Protein AF-A0A4Q1SUG8-F1 (afdb_monomer)

Solvent-accessible surface area (backbone atoms only — not comparable to full-atom values): 3260 Å² total; per-residue (Å²): 114,72,69,56,56,54,50,51,53,51,47,52,57,47,50,53,50,42,52,58,43,26,76,73,61,36,74,85,29,70,68,38,46,51,49,46,54,56,45,50,53,49,50,51,52,53,54,51,51,51,55,51,57,57,60,77,74,106

Mean predicted aligned error: 3.76 Å

Nearest PDB structures (foldseek):
  2c0s-assembly1_A  TM=8.118E-01  e=2.907E-01  Bacillus anthracis str. Ames
  5nfd-assembly2_B  TM=9.284E-01  e=1.092E+00  Homo sapiens
  5j2l-assembly1_B  TM=8.814E-01  e=1.332E+00  synthetic construct
  3csx-assembly2_B  TM=8.504E-01  e=5.349E+00  unclassified

Structure (mmCIF, N/CA/C/O backbone):
data_AF-A0A4Q1SUG8-F1
#
_entry.id   AF-A0A4Q1SUG8-F1
#
loop_
_atom_site.group_PDB
_atom_site.id
_atom_site.type_symbol
_atom_site.label_atom_id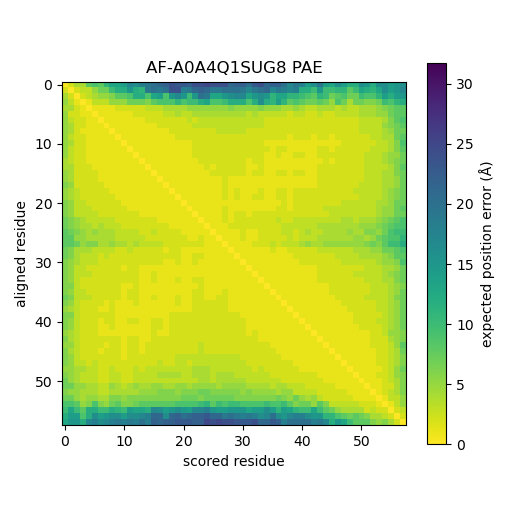
_atom_site.label_alt_id
_atom_site.label_comp_id
_atom_site.label_asym_id
_atom_site.label_entity_id
_atom_site.label_seq_id
_atom_site.pdbx_PDB_ins_code
_atom_site.Cartn_x
_atom_site.Cartn_y
_atom_site.Cartn_z
_atom_site.occupancy
_atom_site.B_iso_or_equiv
_atom_site.auth_seq_id
_atom_site.auth_comp_id
_atom_site.auth_asym_id
_atom_site.auth_atom_id
_atom_site.pdbx_PDB_model_num
ATOM 1 N N . MET A 1 1 ? 11.497 6.534 -17.984 1.00 57.50 1 MET A N 1
ATOM 2 C CA . MET A 1 1 ? 12.399 6.713 -16.819 1.00 57.50 1 MET A CA 1
ATOM 3 C C . MET A 1 1 ? 11.858 7.749 -15.821 1.00 57.50 1 MET A C 1
ATOM 5 O O . MET A 1 1 ? 11.612 7.366 -14.687 1.00 57.50 1 MET A O 1
ATOM 9 N N . LEU A 1 2 ? 11.564 9.002 -16.222 1.00 61.81 2 LEU A N 1
ATOM 10 C CA . LEU A 1 2 ? 10.929 10.018 -15.343 1.00 61.81 2 LEU A CA 1
ATOM 11 C C . LEU A 1 2 ? 9.570 9.580 -14.754 1.00 61.81 2 LEU A C 1
ATOM 13 O O . LEU A 1 2 ? 9.266 9.874 -13.601 1.00 61.81 2 LEU A O 1
ATOM 17 N N . SER A 1 3 ? 8.785 8.817 -15.517 1.00 74.75 3 SER A N 1
ATOM 18 C CA . SER A 1 3 ? 7.495 8.248 -15.097 1.00 74.75 3 SER A CA 1
ATOM 19 C C . SER A 1 3 ? 7.577 7.383 -13.834 1.00 74.75 3 SER A C 1
ATOM 21 O O . SER A 1 3 ? 6.656 7.388 -13.022 1.00 74.75 3 SER A O 1
ATOM 23 N N . ASN A 1 4 ? 8.683 6.662 -13.640 1.00 81.31 4 ASN A N 1
ATOM 24 C CA . ASN A 1 4 ? 8.823 5.699 -12.545 1.00 81.31 4 ASN A CA 1
ATOM 25 C C . ASN A 1 4 ? 9.138 6.402 -11.230 1.00 81.31 4 ASN A C 1
ATOM 27 O O . ASN A 1 4 ? 8.628 6.006 -10.188 1.00 81.31 4 ASN A O 1
ATOM 31 N N . ILE A 1 5 ? 9.921 7.483 -11.300 1.00 88.25 5 ILE A N 1
ATOM 32 C CA . ILE A 1 5 ? 10.229 8.335 -10.148 1.00 88.25 5 ILE A CA 1
ATOM 33 C C . ILE A 1 5 ? 8.940 8.981 -9.629 1.00 88.25 5 ILE A C 1
ATOM 35 O O . ILE A 1 5 ? 8.674 8.955 -8.431 1.00 88.25 5 ILE A O 1
ATOM 39 N N . LEU A 1 6 ? 8.096 9.504 -10.527 1.00 90.75 6 LEU A N 1
ATOM 40 C CA . LEU A 1 6 ? 6.804 10.083 -10.146 1.00 90.75 6 LEU A CA 1
ATOM 41 C C . LEU A 1 6 ? 5.876 9.052 -9.494 1.00 90.75 6 LEU A C 1
ATOM 43 O O . LEU A 1 6 ? 5.232 9.357 -8.490 1.00 90.75 6 LEU A O 1
ATOM 47 N N . LEU A 1 7 ? 5.836 7.827 -10.025 1.00 92.81 7 LEU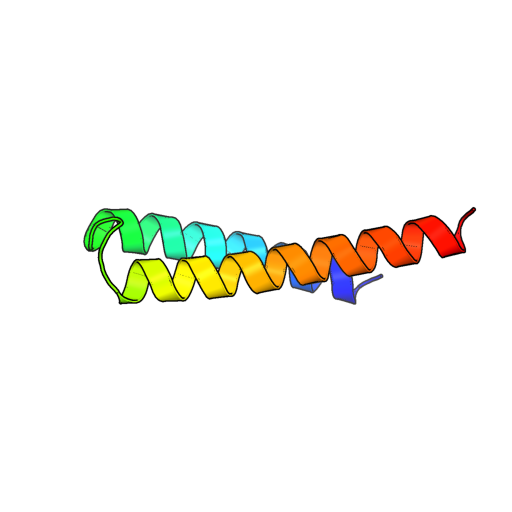 A N 1
ATOM 48 C CA . LEU A 1 7 ? 5.044 6.742 -9.447 1.00 92.81 7 LEU A CA 1
ATOM 49 C C . LEU A 1 7 ? 5.556 6.336 -8.058 1.00 92.81 7 LEU A C 1
ATOM 51 O O . LEU A 1 7 ? 4.755 6.143 -7.148 1.00 92.81 7 LEU A O 1
ATOM 55 N N . GLN A 1 8 ? 6.874 6.274 -7.865 1.00 95.06 8 GLN A N 1
ATOM 56 C CA . GLN A 1 8 ? 7.475 5.996 -6.562 1.00 95.06 8 GLN A CA 1
ATOM 57 C C . GLN A 1 8 ? 7.143 7.088 -5.533 1.00 95.06 8 GLN A C 1
ATOM 59 O O . GLN A 1 8 ? 6.753 6.774 -4.411 1.00 95.06 8 GLN A O 1
ATOM 64 N N . ILE A 1 9 ? 7.211 8.367 -5.918 1.00 96.06 9 ILE A N 1
ATOM 65 C CA . ILE A 1 9 ? 6.809 9.486 -5.047 1.00 96.06 9 ILE A CA 1
ATOM 66 C C . ILE A 1 9 ? 5.329 9.372 -4.658 1.00 96.06 9 ILE A C 1
ATOM 68 O O . ILE A 1 9 ? 4.967 9.625 -3.508 1.00 96.06 9 ILE A O 1
ATOM 72 N N . LEU A 1 10 ? 4.465 8.995 -5.603 1.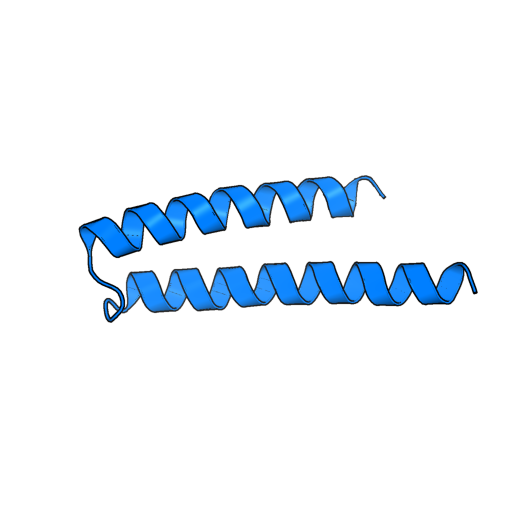00 96.25 10 LEU A N 1
ATOM 73 C CA . LEU A 1 10 ? 3.041 8.811 -5.337 1.00 96.25 10 LEU A CA 1
ATOM 74 C C . LEU A 1 10 ? 2.789 7.660 -4.353 1.00 96.25 10 LEU A C 1
ATOM 76 O O . LEU A 1 10 ? 1.968 7.813 -3.449 1.00 96.25 10 LEU A O 1
ATOM 80 N N . ILE A 1 11 ? 3.510 6.544 -4.500 1.00 98.19 11 ILE A N 1
ATOM 81 C CA . ILE A 1 11 ? 3.457 5.403 -3.574 1.00 98.19 11 ILE A CA 1
ATOM 82 C C . ILE A 1 11 ? 3.819 5.851 -2.158 1.00 98.19 11 ILE A C 1
ATOM 84 O O . ILE A 1 11 ? 3.065 5.569 -1.230 1.00 98.19 11 ILE A O 1
ATOM 88 N N . GLU A 1 12 ? 4.916 6.591 -1.984 1.00 98.25 12 GLU A N 1
ATOM 89 C CA . GLU A 1 12 ? 5.354 7.009 -0.648 1.00 98.25 12 GLU A CA 1
ATOM 90 C C . GLU A 1 12 ? 4.383 8.000 0.004 1.00 98.25 12 GLU A C 1
ATOM 92 O O . GLU A 1 12 ? 3.969 7.792 1.144 1.00 98.25 12 GLU A O 1
ATOM 97 N N . LYS A 1 13 ? 3.880 8.992 -0.742 1.00 98.06 13 LYS A N 1
ATOM 98 C CA . LYS A 1 13 ? 2.829 9.894 -0.233 1.00 98.06 13 LYS A CA 1
ATOM 99 C C . LYS A 1 13 ? 1.575 9.137 0.202 1.00 98.06 13 LYS A C 1
ATOM 101 O O . LYS A 1 13 ? 0.942 9.473 1.203 1.00 98.06 13 LYS A O 1
ATOM 106 N N . LYS A 1 14 ? 1.187 8.116 -0.563 1.00 98.19 14 LYS A N 1
ATOM 107 C CA . LYS A 1 14 ? -0.021 7.336 -0.286 1.00 98.19 14 LYS A CA 1
ATOM 108 C C . LYS A 1 14 ? 0.179 6.351 0.869 1.00 98.19 14 LYS A C 1
ATOM 110 O O . LYS A 1 14 ? -0.764 6.125 1.624 1.00 98.19 14 LYS A O 1
ATOM 115 N N . ARG A 1 15 ? 1.403 5.849 1.068 1.00 98.50 15 ARG A N 1
ATOM 116 C CA . ARG A 1 15 ? 1.819 5.084 2.253 1.00 98.50 15 ARG A CA 1
ATOM 117 C C . AR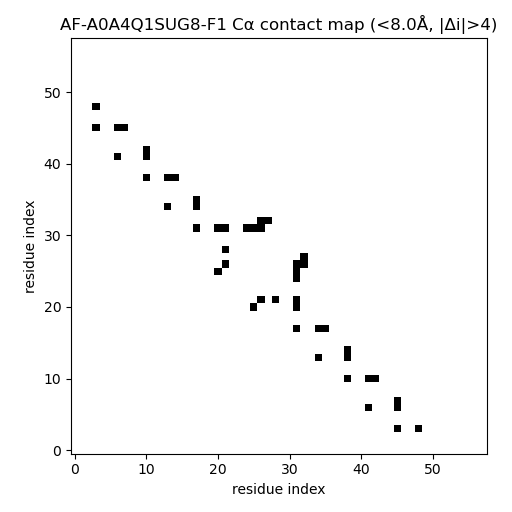G A 1 15 ? 1.727 5.929 3.521 1.00 98.50 15 ARG A C 1
ATOM 119 O O . ARG A 1 15 ? 1.116 5.489 4.493 1.00 98.50 15 ARG A O 1
ATOM 126 N N . GLU A 1 16 ? 2.276 7.141 3.501 1.00 98.50 16 GLU A N 1
ATOM 127 C CA . GLU A 1 16 ? 2.184 8.082 4.625 1.00 98.50 16 GLU A CA 1
ATOM 128 C C . GLU A 1 16 ? 0.724 8.392 4.967 1.00 98.50 16 GLU A C 1
ATOM 130 O O . GLU A 1 16 ? 0.313 8.287 6.124 1.00 98.50 16 GLU A O 1
ATOM 135 N N . TYR A 1 17 ? -0.090 8.689 3.951 1.00 98.25 17 TYR A N 1
ATOM 136 C CA . TYR A 1 17 ? -1.516 8.934 4.140 1.00 98.25 17 TYR A CA 1
ATOM 137 C C . TYR A 1 17 ? -2.247 7.727 4.746 1.00 98.25 17 TYR A C 1
ATOM 139 O O . TYR A 1 17 ? -3.011 7.897 5.696 1.00 98.25 17 TYR A O 1
ATOM 147 N N . LEU A 1 18 ? -1.986 6.510 4.255 1.00 98.44 18 LEU A N 1
ATOM 148 C CA . LEU A 1 18 ? -2.565 5.283 4.806 1.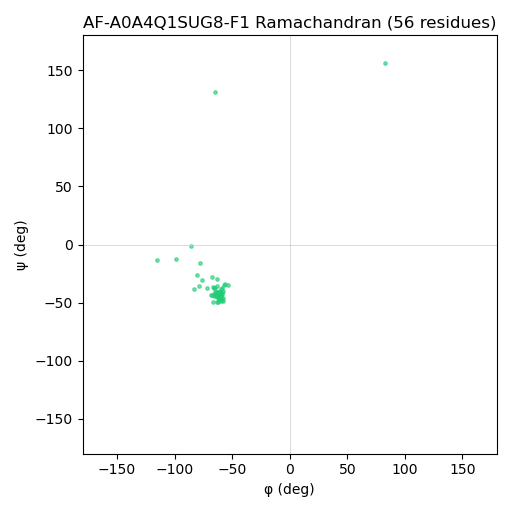00 98.44 18 LEU A CA 1
ATOM 149 C C . LEU A 1 18 ? -2.189 5.094 6.279 1.00 98.44 18 LEU A C 1
ATOM 151 O O . LEU A 1 18 ? -3.053 4.765 7.088 1.00 98.44 18 LEU A O 1
ATOM 155 N N . HIS A 1 19 ? -0.925 5.330 6.638 1.00 98.44 19 HIS A N 1
ATOM 156 C CA . HIS A 1 19 ? -0.458 5.231 8.021 1.00 98.44 19 HIS A CA 1
ATOM 157 C C . HIS A 1 19 ? -1.190 6.222 8.931 1.00 98.44 19 HIS A C 1
ATOM 159 O O . HIS A 1 19 ? -1.678 5.841 9.996 1.00 98.44 19 HIS A O 1
ATOM 165 N N . GLU A 1 20 ? -1.312 7.481 8.514 1.00 98.50 20 GLU A N 1
ATOM 166 C CA . GLU A 1 20 ? -2.027 8.497 9.289 1.00 98.50 20 GLU A CA 1
ATOM 167 C C . GLU A 1 20 ? -3.528 8.210 9.386 1.00 98.50 20 GLU A C 1
ATOM 169 O O . GLU A 1 20 ? -4.142 8.417 10.436 1.00 98.50 20 GLU A O 1
ATOM 174 N N . LEU A 1 21 ? -4.130 7.682 8.321 1.00 98.25 21 LEU A N 1
ATOM 175 C CA . LEU A 1 21 ? -5.534 7.294 8.315 1.00 98.25 21 LEU A CA 1
ATOM 176 C C . LEU A 1 21 ? -5.789 6.088 9.230 1.00 98.25 21 LEU A C 1
ATOM 178 O O . LEU A 1 21 ? -6.731 6.112 10.022 1.00 98.25 21 LEU A O 1
ATOM 182 N N . ALA A 1 22 ? -4.920 5.077 9.186 1.00 98.31 22 ALA A N 1
ATOM 183 C CA . ALA A 1 22 ? -4.982 3.890 10.035 1.00 98.31 22 ALA A CA 1
ATOM 184 C C . ALA A 1 22 ? -4.829 4.234 11.521 1.00 98.31 22 ALA A C 1
ATOM 186 O O . ALA A 1 22 ? -5.586 3.717 12.343 1.00 98.31 22 ALA A O 1
ATOM 187 N N . LYS A 1 23 ? -3.917 5.154 11.868 1.00 98.25 23 LYS A N 1
ATOM 188 C CA . LYS A 1 23 ? -3.778 5.670 13.242 1.00 98.25 23 LYS A CA 1
ATOM 189 C C . LYS A 1 23 ? -5.068 6.321 13.746 1.00 98.25 23 LYS A C 1
ATOM 191 O O . LYS A 1 23 ? -5.397 6.185 14.919 1.00 98.25 23 LYS A O 1
ATOM 196 N N . LYS A 1 24 ? -5.789 7.032 12.873 1.00 98.06 24 LYS A N 1
ATOM 197 C CA . LYS A 1 24 ? -7.008 7.777 13.232 1.00 98.06 24 LYS A CA 1
ATOM 198 C C . LYS A 1 24 ? -8.265 6.913 13.263 1.00 98.06 24 LYS A C 1
ATOM 200 O O . LYS A 1 24 ? -9.134 7.149 14.094 1.00 98.06 24 LYS A O 1
ATOM 205 N N . LYS A 1 25 ? -8.394 5.970 12.328 1.00 98.00 25 LYS A N 1
ATOM 206 C CA . LYS A 1 25 ? -9.654 5.255 12.061 1.00 98.00 25 LYS A CA 1
ATOM 207 C C . LYS A 1 25 ? -9.602 3.758 12.371 1.00 98.00 25 LYS A C 1
ATOM 209 O O . LYS A 1 25 ? -10.654 3.130 12.443 1.00 98.00 25 LYS A O 1
ATOM 214 N N . GLY A 1 26 ? -8.411 3.200 12.581 1.00 97.62 26 GLY A N 1
ATOM 215 C CA . GLY A 1 26 ? -8.192 1.766 12.752 1.00 97.62 26 GLY A CA 1
ATOM 216 C C . GLY A 1 26 ? -8.100 1.010 11.422 1.00 97.62 26 GLY A C 1
ATOM 217 O O . GLY A 1 26 ? -8.622 1.442 10.397 1.00 97.62 26 GLY A O 1
ATOM 218 N N . LEU A 1 27 ? -7.429 -0.144 11.443 1.00 96.06 27 LEU A N 1
ATOM 219 C CA . LEU A 1 27 ? -7.104 -0.924 10.239 1.00 96.06 27 LEU A CA 1
ATOM 220 C C . LEU A 1 27 ? -8.324 -1.530 9.535 1.00 96.06 27 LEU A C 1
ATOM 222 O O . LEU A 1 27 ? -8.292 -1.741 8.329 1.00 96.06 27 LEU A O 1
ATOM 226 N N . SER A 1 28 ? -9.396 -1.807 10.276 1.00 96.00 28 SER A N 1
ATOM 227 C CA . SER A 1 28 ? -10.638 -2.370 9.736 1.00 96.00 28 SER A CA 1
ATOM 228 C C . SER A 1 28 ? -11.598 -1.315 9.187 1.00 96.00 28 SER A C 1
ATOM 230 O O . SER A 1 28 ? -12.673 -1.664 8.701 1.00 96.00 28 SER A O 1
ATOM 232 N N . ASN A 1 29 ? -11.250 -0.026 9.266 1.00 98.44 29 ASN A N 1
ATOM 233 C CA . ASN A 1 29 ? -12.099 1.023 8.727 1.00 98.44 29 ASN A CA 1
ATOM 234 C C . ASN A 1 29 ? -12.199 0.889 7.193 1.00 98.44 29 ASN A C 1
ATOM 236 O O . ASN A 1 29 ? -11.158 0.792 6.540 1.00 98.44 29 ASN A O 1
ATOM 240 N N . PRO A 1 30 ? -13.407 0.933 6.595 1.00 98.31 30 PRO A N 1
ATOM 241 C CA . PRO A 1 30 ? -13.580 0.772 5.149 1.00 98.31 30 PRO A CA 1
ATOM 242 C C . PRO A 1 30 ? -12.734 1.731 4.304 1.00 98.31 30 PRO A C 1
ATOM 244 O O . PRO A 1 30 ? -12.223 1.346 3.258 1.00 98.31 30 PRO A O 1
ATOM 247 N N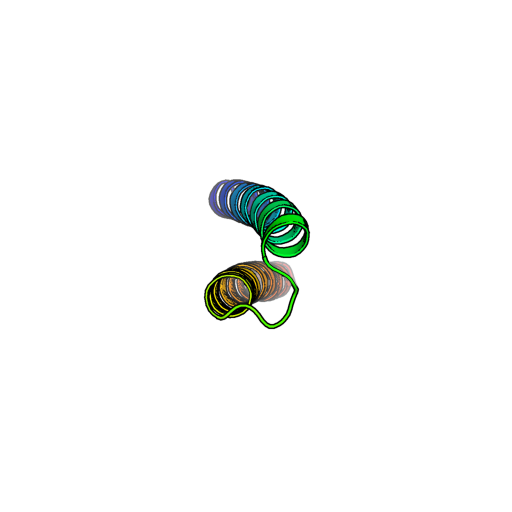 . GLU A 1 31 ? -12.528 2.958 4.779 1.00 97.88 31 GLU A N 1
ATOM 248 C CA . GLU A 1 31 ? -11.715 3.962 4.090 1.00 97.88 31 GLU A CA 1
ATOM 249 C C . GLU A 1 31 ? -10.220 3.622 4.145 1.00 97.88 31 GLU A C 1
ATOM 251 O O . GLU A 1 31 ? -9.505 3.789 3.163 1.00 97.88 31 GLU A O 1
ATOM 256 N N . VAL A 1 32 ? -9.745 3.075 5.270 1.00 98.44 32 VAL A N 1
ATOM 257 C CA . VAL A 1 32 ? -8.363 2.582 5.404 1.00 98.44 32 VAL A CA 1
ATOM 258 C C . VAL A 1 32 ? -8.132 1.398 4.467 1.00 98.44 32 VAL A C 1
ATOM 260 O O . VAL A 1 32 ? -7.121 1.359 3.766 1.00 98.44 32 VAL A O 1
ATOM 263 N N . LEU A 1 33 ? -9.093 0.473 4.394 1.00 98.31 33 LEU A N 1
ATOM 264 C CA . LEU A 1 33 ? -9.036 -0.671 3.482 1.00 98.31 33 LEU A CA 1
ATOM 265 C C . LEU A 1 33 ? -9.011 -0.228 2.016 1.00 98.31 33 LEU A C 1
ATOM 267 O O . LEU A 1 33 ? -8.178 -0.711 1.250 1.00 98.31 33 LEU A O 1
ATOM 271 N N . GLN A 1 34 ? -9.864 0.724 1.635 1.00 98.38 34 GLN A N 1
ATOM 272 C CA . GLN A 1 34 ? -9.878 1.277 0.282 1.00 98.38 34 GLN A CA 1
ATOM 273 C C . GLN A 1 34 ? -8.526 1.910 -0.078 1.00 98.38 34 GLN A C 1
ATOM 275 O O . GLN A 1 34 ? -7.944 1.607 -1.121 1.00 98.38 34 GLN A O 1
ATOM 280 N N . VAL A 1 35 ? -7.986 2.759 0.800 1.00 98.25 35 VAL A N 1
ATOM 281 C CA . VAL A 1 35 ? -6.701 3.428 0.557 1.00 98.25 35 VAL A CA 1
ATOM 282 C C . VAL A 1 35 ? -5.558 2.413 0.452 1.00 98.25 35 VAL A C 1
ATOM 284 O O . VAL A 1 35 ? -4.666 2.618 -0.377 1.00 98.25 35 VAL A O 1
ATOM 287 N N . SER A 1 36 ? -5.601 1.325 1.232 1.00 98.38 36 SER A N 1
ATOM 288 C CA . SER A 1 36 ? -4.651 0.208 1.147 1.00 98.38 36 SER A CA 1
ATOM 289 C C . SER A 1 36 ? -4.710 -0.490 -0.209 1.00 98.38 36 SER A C 1
ATOM 291 O O . SER A 1 36 ? -3.679 -0.635 -0.856 1.00 98.38 36 SER A O 1
ATOM 293 N N . GLN A 1 37 ? -5.903 -0.849 -0.685 1.00 98.31 37 GLN A N 1
ATOM 294 C CA . GLN A 1 37 ? -6.077 -1.517 -1.982 1.00 98.31 37 GLN A CA 1
ATOM 295 C C . GLN A 1 37 ? -5.585 -0.649 -3.145 1.00 98.31 37 GLN A C 1
ATOM 297 O O . GLN A 1 37 ? -4.931 -1.122 -4.075 1.00 98.31 37 GLN A O 1
ATOM 302 N N . GLU A 1 38 ? -5.865 0.649 -3.086 1.00 97.81 38 GLU A N 1
ATOM 303 C CA . GLU A 1 38 ? -5.368 1.596 -4.077 1.00 97.81 38 GLU A CA 1
ATOM 304 C C . GLU A 1 38 ? -3.832 1.732 -4.023 1.00 97.81 38 GLU A C 1
ATOM 306 O O . GLU A 1 38 ? -3.195 1.871 -5.067 1.00 97.81 38 GLU A O 1
ATOM 311 N N . LEU A 1 39 ? -3.221 1.696 -2.830 1.00 98.31 39 LEU A N 1
ATOM 312 C CA . LEU A 1 39 ? -1.760 1.688 -2.677 1.00 98.31 39 LEU A CA 1
ATOM 313 C C . LEU A 1 39 ? -1.143 0.413 -3.274 1.00 98.31 39 LEU A C 1
ATOM 315 O O . LEU A 1 39 ? -0.160 0.508 -4.011 1.00 98.31 39 LEU A O 1
ATOM 319 N N . ASP A 1 40 ? -1.74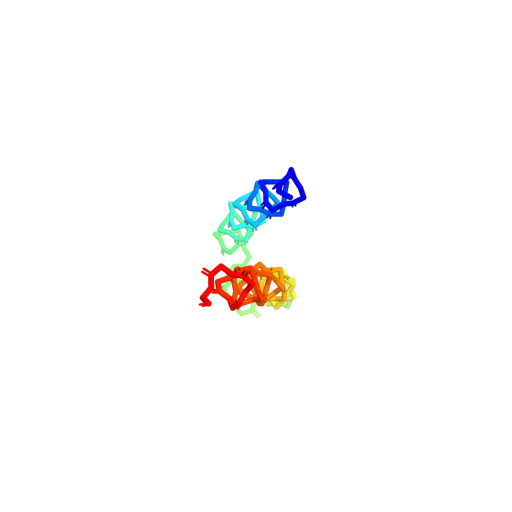9 -0.748 -3.028 1.00 98.38 40 ASP A N 1
ATOM 320 C CA . ASP A 1 40 ? -1.313 -2.028 -3.597 1.00 98.38 40 ASP A CA 1
ATOM 321 C C . ASP A 1 40 ? -1.332 -1.994 -5.132 1.00 98.38 40 ASP A C 1
ATOM 323 O O . ASP A 1 40 ? -0.377 -2.426 -5.782 1.00 98.38 40 ASP A O 1
ATOM 327 N N . GLY A 1 41 ? -2.367 -1.392 -5.727 1.00 97.38 41 GLY A N 1
ATOM 328 C CA . GLY A 1 41 ? -2.450 -1.189 -7.175 1.00 97.38 41 GLY A CA 1
ATOM 329 C C . GLY A 1 41 ? -1.303 -0.338 -7.737 1.00 97.38 41 GLY A C 1
ATOM 330 O O . GLY A 1 41 ? -0.738 -0.663 -8.786 1.00 97.38 41 GLY A O 1
ATOM 331 N N . LEU A 1 42 ? -0.907 0.731 -7.037 1.00 96.69 42 LEU A N 1
ATOM 332 C CA . LEU A 1 42 ? 0.236 1.559 -7.441 1.00 96.69 42 LEU A CA 1
ATOM 333 C C . LEU A 1 42 ? 1.556 0.786 -7.358 1.00 96.69 42 LEU A C 1
ATOM 335 O O . LEU A 1 42 ? 2.356 0.842 -8.295 1.00 96.69 42 LEU A O 1
ATOM 339 N N . ILE A 1 43 ? 1.766 0.042 -6.268 1.00 97.44 43 ILE A N 1
ATOM 340 C CA . ILE A 1 43 ? 2.961 -0.789 -6.066 1.00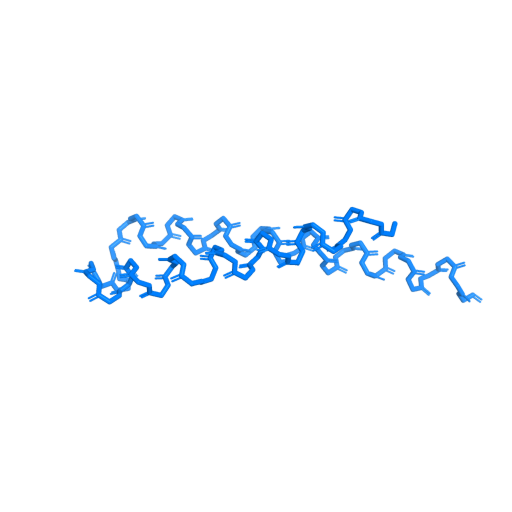 97.44 43 ILE A CA 1
ATOM 341 C C . ILE A 1 43 ? 3.059 -1.850 -7.162 1.00 97.44 43 ILE A C 1
ATOM 343 O O . ILE A 1 43 ? 4.120 -2.006 -7.771 1.00 97.44 43 ILE A 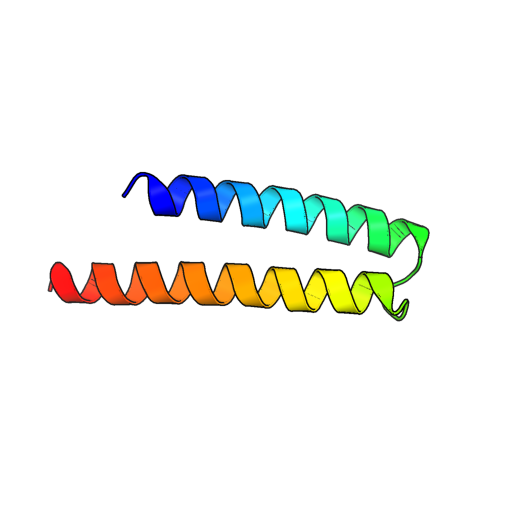O 1
ATOM 347 N N . TYR A 1 44 ? 1.954 -2.528 -7.469 1.00 97.00 44 TYR A N 1
ATOM 348 C CA . TYR A 1 44 ? 1.895 -3.523 -8.535 1.00 97.00 44 TYR A CA 1
ATOM 349 C C . TYR A 1 44 ? 2.294 -2.932 -9.893 1.00 97.00 44 TYR A C 1
ATOM 351 O O . TYR A 1 44 ? 3.121 -3.499 -10.610 1.00 97.00 44 TYR A O 1
ATOM 359 N N . ASN A 1 45 ? 1.761 -1.758 -10.240 1.00 94.00 45 ASN A N 1
ATOM 360 C CA . ASN A 1 45 ? 2.113 -1.082 -11.488 1.00 94.00 45 ASN A CA 1
ATOM 361 C C . ASN A 1 45 ? 3.597 -0.697 -11.538 1.00 94.00 45 ASN A C 1
ATOM 363 O O . ASN A 1 45 ? 4.246 -0.895 -12.565 1.00 94.00 45 ASN A O 1
ATOM 367 N N . TYR A 1 46 ? 4.155 -0.210 -10.429 1.00 94.62 46 TYR A N 1
ATOM 368 C CA . TYR A 1 46 ? 5.576 0.113 -10.337 1.00 94.62 46 TYR A CA 1
ATOM 369 C C . TYR A 1 46 ? 6.452 -1.126 -10.549 1.00 94.62 46 TYR A C 1
ATOM 371 O O . TYR A 1 46 ? 7.355 -1.114 -11.387 1.00 94.62 46 TYR A O 1
ATOM 379 N N . GLN A 1 47 ? 6.132 -2.225 -9.865 1.00 93.75 47 GLN A N 1
ATOM 380 C CA . GLN A 1 47 ? 6.833 -3.501 -10.011 1.00 93.75 47 GLN A CA 1
ATOM 381 C C . GLN A 1 47 ? 6.753 -4.042 -11.442 1.00 93.75 47 GLN A C 1
ATOM 383 O O . GLN A 1 47 ? 7.760 -4.504 -11.980 1.00 93.75 47 GLN A O 1
ATOM 388 N N . ARG A 1 48 ? 5.588 -3.942 -12.093 1.00 93.69 48 ARG A N 1
ATOM 389 C CA . ARG A 1 48 ? 5.431 -4.332 -13.500 1.00 93.69 48 ARG A CA 1
ATOM 390 C C . ARG A 1 48 ? 6.333 -3.533 -14.427 1.00 93.69 48 ARG A C 1
ATOM 392 O O . ARG A 1 48 ? 6.952 -4.126 -15.305 1.00 93.69 48 ARG A O 1
ATOM 399 N N . ILE A 1 49 ? 6.418 -2.216 -14.243 1.00 91.25 49 ILE A N 1
ATOM 400 C CA . ILE A 1 49 ? 7.279 -1.375 -15.078 1.00 91.25 49 ILE A CA 1
ATOM 401 C C . ILE A 1 49 ? 8.749 -1.761 -14.890 1.00 91.25 49 ILE A C 1
ATOM 403 O O . ILE A 1 49 ? 9.461 -1.927 -15.878 1.00 91.25 49 ILE A O 1
ATOM 407 N N . LEU A 1 50 ? 9.192 -1.968 -13.645 1.00 90.50 50 LEU A N 1
ATOM 408 C CA . LEU A 1 50 ? 10.553 -2.433 -13.368 1.00 90.50 50 LEU A CA 1
ATOM 409 C C . LEU A 1 50 ? 10.843 -3.785 -14.031 1.00 90.50 50 LEU A C 1
ATOM 411 O O . LEU A 1 50 ? 11.904 -3.958 -14.626 1.00 90.50 50 LEU A O 1
ATOM 415 N N . ALA A 1 51 ? 9.893 -4.721 -13.976 1.00 92.06 51 ALA A N 1
ATOM 416 C CA . ALA A 1 51 ? 10.038 -6.033 -14.595 1.00 92.06 51 ALA A CA 1
ATOM 417 C C . ALA A 1 51 ? 10.135 -5.962 -16.129 1.00 92.06 51 ALA A C 1
ATOM 419 O O . ALA A 1 51 ? 10.893 -6.727 -16.719 1.00 92.06 51 ALA A O 1
ATOM 420 N N . VAL A 1 52 ? 9.391 -5.058 -16.779 1.00 90.62 52 VAL A N 1
ATOM 421 C CA . VAL A 1 52 ? 9.499 -4.827 -18.230 1.00 90.62 52 VAL A CA 1
ATOM 422 C C . VAL A 1 52 ? 10.861 -4.231 -18.574 1.00 90.62 52 VAL A C 1
ATOM 424 O O . VAL A 1 52 ? 11.560 -4.781 -19.418 1.00 90.62 52 VAL A O 1
ATOM 427 N N . MET A 1 53 ? 11.284 -3.180 -17.867 1.00 86.81 53 MET A N 1
ATOM 428 C CA . MET A 1 53 ? 12.582 -2.541 -18.112 1.00 86.81 53 MET A CA 1
ATOM 429 C C . MET A 1 53 ? 13.756 -3.506 -17.928 1.00 86.81 53 MET A C 1
ATOM 431 O O . MET A 1 53 ? 14.707 -3.467 -18.697 1.00 86.81 53 MET A O 1
ATOM 435 N N . ALA A 1 54 ? 13.688 -4.398 -16.937 1.00 86.38 54 ALA A N 1
ATOM 436 C CA . ALA A 1 54 ? 14.730 -5.396 -16.712 1.00 86.38 54 ALA A CA 1
ATOM 437 C C . ALA A 1 54 ? 14.875 -6.390 -17.881 1.00 86.38 54 ALA A C 1
ATOM 439 O O . ALA A 1 54 ? 15.976 -6.873 -18.121 1.00 86.38 54 ALA A O 1
ATOM 440 N N . ARG A 1 55 ? 13.789 -6.679 -18.613 1.00 84.31 55 ARG A N 1
ATOM 441 C CA . ARG A 1 55 ? 13.795 -7.567 -19.791 1.00 84.31 55 ARG A CA 1
ATOM 442 C C . ARG A 1 55 ? 14.291 -6.884 -21.061 1.00 84.31 55 ARG A C 1
ATOM 444 O O . ARG A 1 55 ? 14.758 -7.565 -21.957 1.00 84.31 55 ARG A O 1
ATOM 451 N N . GLU A 1 56 ? 14.161 -5.564 -21.159 1.00 73.81 56 GLU A N 1
ATOM 452 C CA . GLU A 1 56 ? 14.658 -4.791 -22.307 1.00 73.81 56 GLU A CA 1
ATOM 453 C C . GLU A 1 56 ? 16.179 -4.563 -22.250 1.00 73.81 56 GLU A C 1
ATOM 455 O O . GLU A 1 56 ? 16.782 -4.184 -23.250 1.00 73.81 56 GLU A O 1
ATOM 460 N N . ILE A 1 57 ? 16.796 -4.778 -21.082 1.00 64.31 57 ILE A N 1
ATOM 461 C CA . ILE A 1 57 ? 18.239 -4.610 -20.846 1.00 64.31 57 ILE A CA 1
ATOM 462 C C . ILE A 1 57 ? 18.986 -5.964 -20.899 1.00 64.31 57 ILE A C 1
ATOM 464 O O . ILE A 1 57 ? 20.215 -5.972 -20.960 1.00 64.31 57 ILE A O 1
ATOM 468 N N . SER A 1 58 ? 18.264 -7.095 -20.882 1.00 56.81 58 SER A N 1
ATOM 469 C CA . SER A 1 58 ? 18.820 -8.456 -21.017 1.00 56.81 58 SER A CA 1
ATOM 470 C C . SER A 1 58 ? 18.896 -8.910 -22.466 1.00 56.81 58 SER A C 1
ATOM 472 O O . SER A 1 58 ? 19.932 -9.499 -22.836 1.00 56.81 58 SER A O 1
#

Sequence (58 aa):
MLSNILLQILIEKKREYLHELAKKKGLSNPEVLQVSQELDGLIYNYQRILAVMAREIS

Radius of gyration: 13.94 Å; Cα contacts (8 Å, |Δi|>4): 24; chains: 1; bounding box: 32×18×36 Å

Secondary structure (DSSP, 8-state):
-HHHHHHHHHHHHHHHHHHHHHHHH-TT-HHHHHHHHHHHHHHHHHHHHHHHHHHH--

pLDDT: mean 92.4, std 10.4, range [56.81, 98.5]

Foldseek 3Di:
DVVLVVLVVVLVVLVVVLVVCCVVQNCPPPVSVVSVVVSVVSVVVSVVVVVVVVVVVD